Protein AF-A0A7X6IAQ0-F1 (afdb_monomer_lite)

Secondary structure (DSSP, 8-state):
--EEEEETTEEEEEEEGGG--TTS-EEP-SSHHHHHHHHHHGGG-HHHHHHHHHHHHHH---TTGGG--HHHHHHHHHHHHHTTSEEEEEE------------PPPP------------PPPPPP----PPPPP---S-TTS---HHHHHHHHHHHHHHT--SSHHHHHTT--

Structure (mmCIF, N/CA/C/O backbone):
data_AF-A0A7X6IAQ0-F1
#
_entry.id   AF-A0A7X6IAQ0-F1
#
loop_
_atom_site.group_PDB
_atom_site.id
_atom_site.type_symbol
_atom_site.label_atom_id
_atom_site.label_alt_id
_atom_site.label_comp_id
_atom_site.label_asym_id
_atom_site.label_entity_id
_atom_site.label_seq_id
_atom_site.pdbx_PDB_ins_code
_atom_site.Cartn_x
_atom_site.Cartn_y
_atom_site.Cartn_z
_atom_site.occupancy
_atom_site.B_iso_or_equiv
_atom_site.auth_seq_id
_atom_site.auth_comp_id
_atom_site.auth_asym_id
_atom_site.auth_atom_id
_atom_site.pdbx_PDB_model_num
ATOM 1 N N . MET A 1 1 ? -9.590 -0.823 -12.847 1.00 74.62 1 MET A N 1
ATOM 2 C CA . MET A 1 1 ? -8.266 -1.223 -13.383 1.00 74.62 1 MET A CA 1
ATOM 3 C C . MET A 1 1 ? -7.704 -2.301 -12.470 1.00 74.62 1 MET A C 1
ATOM 5 O O . MET A 1 1 ? -8.041 -2.294 -11.294 1.00 74.62 1 MET A O 1
ATOM 9 N N . LYS A 1 2 ? -6.915 -3.237 -13.002 1.00 81.75 2 LYS A N 1
ATOM 10 C CA . LYS A 1 2 ? -6.328 -4.354 -12.251 1.00 81.75 2 LYS A CA 1
ATOM 11 C C . LYS A 1 2 ? -4.810 -4.280 -12.363 1.00 81.75 2 LYS A C 1
ATOM 13 O O . LYS A 1 2 ? -4.313 -4.111 -13.476 1.00 81.75 2 LYS A O 1
ATOM 18 N N . THR A 1 3 ? -4.099 -4.405 -11.247 1.00 87.94 3 THR A N 1
ATOM 19 C CA . THR A 1 3 ? -2.629 -4.405 -11.232 1.00 87.94 3 THR A CA 1
ATOM 20 C C . THR A 1 3 ? -2.123 -5.680 -10.579 1.00 87.94 3 THR A C 1
ATOM 22 O O . THR A 1 3 ? -2.348 -5.891 -9.390 1.00 87.94 3 THR A O 1
ATOM 25 N N . LEU A 1 4 ? -1.446 -6.516 -11.367 1.00 89.44 4 LEU A N 1
ATOM 26 C CA . LEU A 1 4 ? -0.826 -7.761 -10.921 1.00 89.44 4 LEU A CA 1
ATOM 27 C C . LEU A 1 4 ? 0.627 -7.497 -10.514 1.00 89.44 4 LEU A C 1
ATOM 29 O O . LEU A 1 4 ? 1.367 -6.854 -11.252 1.00 89.44 4 LEU A O 1
ATOM 33 N N . LEU A 1 5 ? 1.016 -7.991 -9.345 1.00 88.31 5 LEU A N 1
ATOM 34 C CA . LEU A 1 5 ? 2.354 -7.910 -8.770 1.00 88.31 5 LEU A CA 1
ATOM 35 C C . LEU A 1 5 ? 2.856 -9.318 -8.450 1.00 88.31 5 LEU A C 1
ATOM 37 O O . LEU A 1 5 ? 2.065 -10.219 -8.152 1.00 88.31 5 LEU A O 1
ATOM 41 N N . HIS A 1 6 ? 4.175 -9.488 -8.452 1.00 83.69 6 HIS A N 1
ATOM 42 C CA . HIS A 1 6 ? 4.825 -10.743 -8.094 1.00 83.69 6 HIS A CA 1
ATOM 43 C C . HIS A 1 6 ? 5.613 -10.569 -6.794 1.00 83.69 6 HIS A C 1
ATOM 45 O O . HIS A 1 6 ? 6.620 -9.870 -6.761 1.00 83.69 6 HIS A O 1
ATOM 51 N N . ASP A 1 7 ? 5.183 -11.248 -5.730 1.00 80.31 7 ASP A N 1
ATOM 52 C CA . ASP A 1 7 ? 5.961 -11.387 -4.497 1.00 80.31 7 ASP A CA 1
ATOM 53 C C . ASP A 1 7 ? 6.644 -12.760 -4.472 1.00 80.31 7 ASP A C 1
ATOM 55 O O . ASP A 1 7 ? 6.178 -13.716 -3.841 1.00 80.31 7 ASP A O 1
ATOM 59 N N . GLY A 1 8 ? 7.723 -12.879 -5.250 1.00 79.19 8 GLY A N 1
ATOM 60 C CA . GLY A 1 8 ? 8.443 -14.134 -5.466 1.00 79.19 8 GLY A CA 1
ATOM 61 C C . GLY A 1 8 ? 7.546 -15.208 -6.087 1.00 79.19 8 GLY A C 1
ATOM 62 O O . GLY A 1 8 ? 7.312 -15.212 -7.291 1.00 79.19 8 GLY A O 1
ATOM 63 N N . GLN A 1 9 ? 7.037 -16.120 -5.257 1.00 75.31 9 GLN A N 1
ATOM 64 C CA . GLN A 1 9 ? 6.168 -17.230 -5.674 1.00 75.31 9 GLN A CA 1
ATOM 65 C C . GLN A 1 9 ? 4.665 -16.898 -5.663 1.00 75.31 9 GLN A C 1
ATOM 67 O O . GLN A 1 9 ? 3.857 -17.737 -6.059 1.00 75.31 9 GLN A O 1
ATOM 72 N N . ARG A 1 10 ? 4.256 -15.719 -5.178 1.00 83.25 10 ARG A N 1
ATOM 73 C CA . ARG A 1 10 ? 2.836 -15.352 -5.039 1.00 83.25 10 ARG A CA 1
ATOM 74 C C . ARG A 1 10 ? 2.452 -14.260 -6.028 1.00 83.25 10 ARG A C 1
ATOM 76 O O . ARG A 1 10 ? 3.087 -13.210 -6.068 1.00 83.25 10 ARG A O 1
ATOM 83 N N . MET A 1 11 ? 1.374 -14.494 -6.774 1.00 87.75 11 MET A N 1
ATOM 84 C CA . MET A 1 11 ? 0.735 -13.466 -7.588 1.00 87.75 11 MET A CA 1
ATOM 85 C C . MET A 1 11 ? -0.290 -12.714 -6.734 1.00 87.75 11 MET A C 1
ATOM 87 O O . MET A 1 11 ? -1.195 -13.304 -6.138 1.00 87.75 11 MET A O 1
ATOM 91 N N . ILE A 1 12 ? -0.120 -11.401 -6.662 1.00 90.94 12 ILE A N 1
ATOM 92 C CA . ILE A 1 12 ? -0.938 -10.483 -5.874 1.00 90.94 12 ILE A CA 1
ATOM 93 C C . ILE A 1 12 ? -1.639 -9.539 -6.839 1.00 90.94 12 ILE A C 1
ATOM 95 O O . ILE A 1 12 ? -1.024 -9.055 -7.782 1.00 90.94 12 ILE A O 1
ATOM 99 N N . GLU A 1 13 ? -2.908 -9.235 -6.600 1.00 92.81 13 GLU A N 1
ATOM 100 C CA . GLU A 1 13 ? -3.650 -8.266 -7.397 1.00 92.81 13 GLU A CA 1
ATOM 101 C C . GLU A 1 13 ? -4.163 -7.116 -6.533 1.00 92.81 13 GLU A C 1
ATOM 103 O O . GLU A 1 13 ? -4.841 -7.322 -5.525 1.00 92.81 13 GLU A O 1
ATOM 108 N N . LEU A 1 14 ? -3.869 -5.890 -6.954 1.00 92.19 14 LEU A N 1
ATOM 109 C CA . LEU A 1 14 ? -4.471 -4.681 -6.407 1.00 92.19 14 LEU A CA 1
ATOM 110 C C . LEU A 1 14 ? -5.742 -4.356 -7.190 1.00 92.19 14 LEU A C 1
ATOM 112 O O . LEU A 1 14 ? -5.708 -4.149 -8.409 1.00 92.19 14 LEU A O 1
ATOM 116 N N . ARG A 1 15 ? -6.861 -4.292 -6.467 1.00 92.25 15 ARG A N 1
ATOM 117 C CA . ARG A 1 15 ? -8.180 -3.882 -6.966 1.00 92.25 15 ARG A CA 1
ATOM 118 C C . ARG A 1 15 ? -8.749 -2.784 -6.072 1.00 92.25 15 ARG A C 1
ATOM 120 O O . ARG A 1 15 ? -8.445 -2.729 -4.880 1.00 92.25 15 ARG A O 1
ATOM 127 N N . ARG A 1 16 ? -9.633 -1.935 -6.602 1.00 91.50 16 ARG A N 1
ATOM 128 C CA . ARG A 1 16 ? -10.482 -1.099 -5.736 1.00 91.50 16 ARG A CA 1
ATOM 129 C C . ARG A 1 16 ? -11.508 -1.965 -5.014 1.00 91.50 16 ARG A C 1
ATOM 131 O O . ARG A 1 16 ? -11.919 -3.003 -5.530 1.00 91.50 16 ARG A O 1
ATOM 138 N N . ARG A 1 17 ? -12.000 -1.494 -3.867 1.00 90.19 17 ARG A N 1
ATOM 139 C CA . ARG A 1 17 ? -13.073 -2.143 -3.093 1.00 90.19 17 ARG A CA 1
ATOM 140 C C . ARG A 1 17 ? -14.301 -2.510 -3.932 1.00 90.19 17 ARG A C 1
ATOM 142 O O . ARG A 1 17 ? -14.833 -3.598 -3.749 1.00 90.19 17 ARG A O 1
ATOM 149 N N . GLN A 1 18 ? -14.710 -1.612 -4.829 1.00 89.44 18 GLN A N 1
ATOM 150 C CA . GLN A 1 18 ? -15.828 -1.783 -5.769 1.00 89.44 18 GLN A CA 1
ATOM 151 C C . GLN A 1 18 ? -15.581 -2.845 -6.856 1.00 89.44 18 GLN A C 1
ATOM 153 O O . GLN A 1 18 ? -16.532 -3.404 -7.384 1.00 89.44 18 GLN A O 1
ATOM 158 N N . ASP A 1 19 ? -14.317 -3.132 -7.180 1.00 88.44 19 ASP A N 1
ATOM 159 C CA . ASP A 1 19 ? -13.925 -4.034 -8.267 1.00 88.44 19 ASP A CA 1
ATOM 160 C C . ASP A 1 19 ? -13.672 -5.476 -7.737 1.00 88.44 19 ASP A C 1
ATOM 162 O O . ASP A 1 19 ? -13.127 -6.317 -8.454 1.00 88.44 19 ASP A O 1
ATOM 166 N N . CYS A 1 20 ? -14.014 -5.764 -6.470 1.00 85.81 20 CYS A N 1
ATOM 167 C CA . CYS A 1 20 ? -13.770 -7.046 -5.790 1.00 85.81 20 CYS A CA 1
ATOM 168 C C . CYS A 1 20 ? -15.037 -7.903 -5.665 1.00 85.81 20 CYS A C 1
ATOM 170 O O . CYS A 1 20 ? -16.082 -7.415 -5.236 1.00 85.81 20 CYS A O 1
ATOM 172 N N . SER A 1 21 ? -14.907 -9.200 -5.935 1.00 86.12 21 SER A N 1
ATOM 173 C CA . SER A 1 21 ? -15.944 -10.210 -5.711 1.00 86.12 21 SER A CA 1
ATOM 174 C C . SER A 1 21 ? -15.963 -10.687 -4.253 1.00 86.12 21 SER A C 1
ATOM 176 O O . SER A 1 21 ? -14.959 -10.611 -3.543 1.00 86.12 21 SER A O 1
ATOM 178 N N . ALA A 1 22 ? -17.093 -11.247 -3.814 1.00 84.12 22 ALA A N 1
ATOM 179 C CA . ALA A 1 22 ? -17.208 -11.935 -2.526 1.00 84.12 22 ALA A CA 1
ATOM 180 C C . ALA A 1 22 ? -16.320 -13.196 -2.436 1.00 84.12 22 ALA A C 1
ATOM 182 O O . ALA A 1 22 ? -15.961 -13.614 -1.339 1.00 84.12 22 ALA A O 1
ATOM 183 N N . SER A 1 23 ? -15.945 -13.783 -3.578 1.00 84.25 23 SER A N 1
ATOM 184 C CA . SER A 1 23 ? -15.099 -14.985 -3.662 1.00 84.25 23 SER A CA 1
ATOM 185 C C . SER A 1 23 ? -13.589 -14.696 -3.667 1.00 84.25 23 SER A C 1
ATOM 187 O O . SER A 1 23 ? -12.794 -15.635 -3.655 1.00 84.25 23 SER A O 1
ATOM 189 N N . ASP A 1 24 ? -13.168 -13.426 -3.724 1.00 87.69 24 ASP A N 1
ATOM 190 C CA . ASP A 1 24 ? -11.746 -13.062 -3.761 1.00 87.69 24 ASP A CA 1
ATOM 191 C C . ASP A 1 24 ? -11.074 -13.303 -2.393 1.00 87.69 24 ASP A C 1
ATOM 193 O O . ASP A 1 24 ? -11.561 -12.863 -1.350 1.00 87.69 24 ASP A O 1
ATOM 197 N N . SER A 1 25 ? -9.894 -13.933 -2.386 1.00 90.44 25 SER A N 1
ATOM 198 C CA . SER A 1 25 ? -9.085 -14.128 -1.172 1.00 90.44 25 SER A CA 1
ATOM 199 C C . SER A 1 25 ? -8.359 -12.830 -0.784 1.00 90.44 25 SER A C 1
ATOM 201 O O . SER A 1 25 ? -7.169 -12.660 -1.061 1.00 90.44 25 SER A O 1
ATOM 203 N N . VAL A 1 26 ? -9.085 -11.897 -0.163 1.00 91.44 26 VAL A N 1
ATOM 204 C CA . VAL A 1 26 ? -8.580 -10.572 0.236 1.00 91.44 26 VAL A CA 1
ATOM 205 C C . VAL A 1 26 ? -7.716 -10.648 1.500 1.00 91.44 26 VAL A C 1
ATOM 207 O O . VAL A 1 26 ? -8.150 -11.155 2.533 1.00 91.44 26 VAL A O 1
ATOM 210 N N . MET A 1 27 ? -6.517 -10.067 1.448 1.00 90.25 27 MET A N 1
ATOM 211 C CA . MET A 1 27 ? -5.683 -9.801 2.619 1.00 90.25 27 MET A CA 1
ATOM 212 C C . MET A 1 27 ? -6.069 -8.459 3.244 1.00 90.25 27 MET A C 1
ATOM 214 O O . MET A 1 27 ? -6.040 -7.419 2.584 1.00 90.25 27 MET A O 1
ATOM 218 N N . ASN A 1 28 ? -6.426 -8.492 4.528 1.00 90.06 28 ASN A N 1
ATOM 219 C CA . ASN A 1 28 ? -6.712 -7.303 5.323 1.00 90.06 28 ASN A CA 1
ATOM 220 C C . ASN A 1 28 ? -5.484 -6.951 6.167 1.00 90.06 28 ASN A C 1
ATOM 222 O O . ASN A 1 28 ? -4.917 -7.820 6.827 1.00 90.06 28 ASN A O 1
ATOM 226 N N . PHE A 1 29 ? -5.111 -5.674 6.181 1.00 90.88 29 PHE A N 1
ATOM 227 C CA . PHE A 1 29 ? -4.036 -5.151 7.019 1.00 90.88 29 PHE A CA 1
ATOM 228 C C . PHE A 1 29 ? -4.664 -4.334 8.148 1.00 90.88 29 PHE 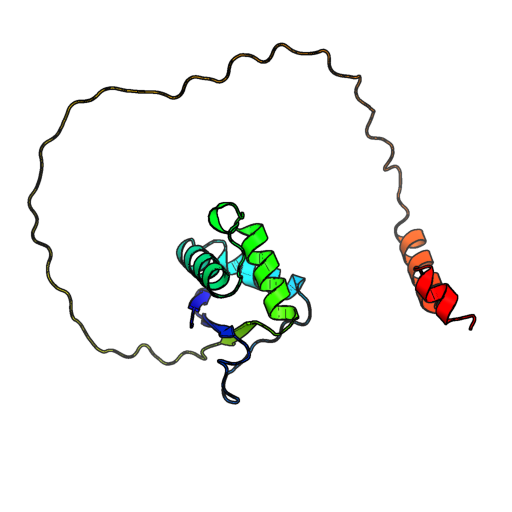A C 1
ATOM 230 O O . PHE A 1 29 ? -5.418 -3.401 7.884 1.00 90.88 29 PHE A O 1
ATOM 237 N N . GLY A 1 30 ? -4.378 -4.698 9.401 1.00 87.00 30 GLY A N 1
ATOM 238 C CA . GLY A 1 30 ? -4.937 -4.016 10.576 1.00 87.00 30 GLY A CA 1
ATOM 239 C C . GLY A 1 30 ? -4.372 -2.611 10.816 1.00 87.00 30 GLY A C 1
ATOM 240 O O . GLY A 1 30 ? -4.978 -1.834 11.543 1.00 87.00 30 GLY A O 1
ATOM 241 N N . SER A 1 31 ? -3.235 -2.279 10.199 1.00 93.94 31 SER A N 1
ATOM 242 C CA . SER A 1 31 ? -2.581 -0.971 10.292 1.00 93.94 31 SER A CA 1
ATOM 243 C C . SER A 1 31 ? -1.897 -0.592 8.969 1.00 93.94 31 SER A C 1
ATOM 245 O O . SER A 1 31 ? -1.537 -1.486 8.187 1.00 93.94 31 SER A O 1
ATOM 247 N N . PRO A 1 32 ? -1.678 0.712 8.709 1.00 94.44 32 PRO A N 1
ATOM 248 C CA . PRO A 1 32 ? -0.931 1.166 7.538 1.00 94.44 32 PRO A CA 1
ATOM 249 C C . PRO A 1 32 ? 0.527 0.705 7.578 1.00 94.44 32 PRO A C 1
ATOM 251 O O . PRO A 1 32 ? 1.101 0.432 6.529 1.00 94.44 32 PRO A O 1
ATOM 254 N N . ASP A 1 33 ? 1.123 0.529 8.756 1.00 95.88 33 ASP A N 1
ATOM 255 C CA . ASP A 1 33 ? 2.512 0.077 8.885 1.00 95.88 33 ASP A CA 1
ATOM 256 C C . ASP A 1 33 ? 2.701 -1.367 8.406 1.00 95.88 33 ASP A C 1
ATOM 258 O O . ASP A 1 33 ? 3.675 -1.665 7.715 1.00 95.88 33 ASP A O 1
ATOM 262 N N . LEU A 1 34 ? 1.737 -2.257 8.676 1.00 94.50 34 LEU A N 1
ATOM 263 C CA . LEU A 1 34 ? 1.754 -3.624 8.143 1.00 94.50 34 LEU A CA 1
ATOM 264 C C . LEU A 1 34 ? 1.592 -3.639 6.616 1.00 94.50 34 LEU A C 1
ATOM 266 O O . LEU A 1 34 ? 2.307 -4.374 5.930 1.00 94.50 34 LEU A O 1
ATOM 270 N N . ALA A 1 35 ? 0.707 -2.798 6.069 1.00 94.75 35 ALA A N 1
ATOM 271 C CA . ALA A 1 35 ? 0.564 -2.638 4.621 1.00 94.75 35 ALA A CA 1
ATOM 272 C C . ALA A 1 35 ? 1.845 -2.060 3.985 1.00 94.75 35 ALA A C 1
ATOM 274 O O . ALA A 1 35 ? 2.277 -2.518 2.927 1.00 94.75 35 ALA A O 1
ATOM 275 N N . LEU A 1 36 ? 2.503 -1.105 4.648 1.00 95.56 36 LEU A N 1
ATOM 276 C CA . LEU A 1 36 ? 3.760 -0.505 4.204 1.00 95.56 36 LEU A CA 1
ATOM 277 C C . LEU A 1 36 ? 4.925 -1.504 4.241 1.00 95.56 36 LEU A C 1
ATOM 279 O O . LEU A 1 36 ? 5.731 -1.522 3.312 1.00 95.56 36 LEU A O 1
ATOM 283 N N . LEU A 1 37 ? 5.025 -2.340 5.279 1.00 94.19 37 LEU A N 1
ATOM 284 C CA . LEU A 1 37 ? 6.030 -3.406 5.376 1.00 94.19 37 LEU A CA 1
ATOM 285 C C . LEU A 1 37 ? 5.856 -4.447 4.265 1.00 94.19 37 LEU A C 1
ATOM 287 O O . LEU A 1 37 ? 6.838 -4.831 3.630 1.00 94.19 37 LEU A O 1
ATOM 291 N N . PHE A 1 38 ? 4.615 -4.841 3.973 1.00 92.25 38 PHE A N 1
ATOM 292 C CA . PHE A 1 38 ? 4.295 -5.714 2.844 1.00 92.25 38 PHE A CA 1
ATOM 293 C C . PHE A 1 38 ? 4.687 -5.077 1.500 1.00 92.25 38 PHE A C 1
ATOM 295 O O . PHE A 1 38 ? 5.439 -5.665 0.723 1.00 92.25 38 PHE A O 1
ATOM 302 N N . LEU A 1 39 ? 4.264 -3.836 1.252 1.00 93.00 39 LEU A N 1
ATOM 303 C CA . LEU A 1 39 ? 4.583 -3.109 0.020 1.00 93.00 39 LEU A CA 1
ATOM 304 C C . LEU A 1 39 ? 6.083 -2.809 -0.141 1.00 93.00 39 LEU A C 1
ATOM 306 O O . LEU A 1 39 ? 6.585 -2.790 -1.264 1.00 93.00 39 LEU A O 1
ATOM 310 N N . ARG A 1 40 ? 6.834 -2.629 0.955 1.00 94.44 40 ARG A N 1
ATOM 311 C CA . ARG A 1 40 ? 8.302 -2.476 0.926 1.00 94.44 40 ARG A CA 1
ATOM 312 C C . ARG A 1 40 ? 9.001 -3.679 0.292 1.00 94.44 40 ARG A C 1
ATOM 314 O O . ARG A 1 40 ? 10.042 -3.483 -0.326 1.00 94.44 40 ARG A O 1
ATOM 321 N N . LYS A 1 41 ? 8.424 -4.882 0.372 1.00 90.44 41 LYS A N 1
ATOM 322 C CA . LYS A 1 41 ? 8.954 -6.078 -0.301 1.00 90.44 41 LYS A CA 1
ATOM 323 C C . LYS A 1 41 ? 8.854 -5.989 -1.830 1.00 90.44 41 LYS A C 1
ATOM 325 O O . LYS A 1 41 ? 9.718 -6.508 -2.519 1.00 90.44 41 LYS A O 1
ATOM 330 N N . CYS A 1 42 ? 7.874 -5.248 -2.353 1.00 87.31 42 CYS A N 1
ATOM 331 C CA . CYS A 1 42 ? 7.749 -4.950 -3.785 1.00 87.31 42 CYS A CA 1
ATOM 332 C C . CYS A 1 42 ? 8.708 -3.836 -4.257 1.00 87.31 42 CYS A C 1
ATOM 334 O O . CYS A 1 42 ? 8.855 -3.635 -5.458 1.00 87.31 42 CYS A O 1
ATOM 336 N N . LYS A 1 43 ? 9.371 -3.106 -3.341 1.00 90.94 43 LYS A N 1
ATOM 337 C CA . LYS A 1 43 ? 10.281 -1.992 -3.677 1.00 90.94 43 LYS A CA 1
ATOM 338 C C . LYS A 1 43 ? 11.556 -2.455 -4.395 1.00 90.94 43 LYS A C 1
ATOM 340 O O . LYS A 1 43 ? 12.153 -1.673 -5.128 1.00 90.94 43 LYS A O 1
ATOM 345 N N . SER A 1 44 ? 11.996 -3.690 -4.160 1.00 89.25 44 SER A N 1
ATOM 346 C CA . SER A 1 44 ? 13.188 -4.262 -4.798 1.00 89.25 44 SER A CA 1
ATOM 347 C C . SER A 1 44 ? 12.988 -4.591 -6.279 1.00 89.25 44 SER A C 1
ATOM 349 O O . SER A 1 44 ? 13.982 -4.708 -6.990 1.00 89.25 44 SER A O 1
ATOM 351 N N . ASP A 1 45 ? 11.743 -4.715 -6.749 1.00 91.06 45 ASP A N 1
ATOM 352 C CA . ASP A 1 45 ? 11.419 -4.952 -8.155 1.00 91.06 45 ASP A CA 1
ATOM 353 C C . ASP A 1 45 ? 10.975 -3.647 -8.857 1.00 91.06 45 ASP A C 1
ATOM 355 O O . ASP A 1 45 ? 9.892 -3.117 -8.568 1.00 91.06 45 ASP A O 1
ATOM 359 N N . PRO A 1 46 ? 11.762 -3.127 -9.822 1.00 90.19 46 PRO A N 1
ATOM 360 C CA . PRO A 1 46 ? 11.384 -1.955 -10.609 1.00 90.19 46 PRO A CA 1
ATOM 361 C C . PRO A 1 46 ? 10.077 -2.136 -11.393 1.00 90.19 46 PRO A C 1
ATOM 363 O O . PRO A 1 46 ? 9.353 -1.155 -11.589 1.00 90.19 46 PRO A O 1
ATOM 366 N N . GLY A 1 47 ? 9.751 -3.361 -11.825 1.00 91.06 47 GLY A N 1
ATOM 367 C CA . GLY A 1 47 ? 8.520 -3.664 -12.560 1.00 91.06 47 GLY A CA 1
ATOM 368 C C . GLY A 1 47 ? 7.284 -3.458 -11.689 1.00 91.06 47 GLY A C 1
ATOM 369 O O . GLY A 1 47 ? 6.400 -2.663 -12.024 1.00 91.06 47 GLY A O 1
ATOM 370 N N . SER A 1 48 ? 7.268 -4.094 -10.518 1.00 92.00 48 SER A N 1
ATOM 371 C CA . SER A 1 48 ? 6.249 -3.907 -9.484 1.00 92.00 48 SER A CA 1
ATOM 372 C C . SER A 1 48 ? 6.114 -2.440 -9.079 1.00 92.00 48 SER A C 1
ATOM 374 O O . SER A 1 48 ? 4.996 -1.926 -9.030 1.00 92.00 48 SER A O 1
ATOM 376 N N . MET A 1 49 ? 7.216 -1.710 -8.875 1.00 93.44 49 MET A N 1
ATOM 377 C CA . MET A 1 49 ? 7.143 -0.280 -8.547 1.00 93.44 49 MET A CA 1
ATOM 378 C C . MET A 1 49 ? 6.568 0.583 -9.681 1.00 93.44 49 MET A C 1
ATOM 380 O O . MET A 1 49 ? 5.775 1.488 -9.410 1.00 93.44 49 MET A O 1
ATOM 384 N N . ALA A 1 50 ? 6.890 0.304 -10.947 1.00 91.88 50 ALA A N 1
ATOM 385 C CA . ALA A 1 50 ? 6.286 1.000 -12.087 1.00 91.88 50 ALA A CA 1
ATOM 386 C C . ALA A 1 50 ? 4.770 0.743 -12.178 1.00 91.88 50 ALA A C 1
ATOM 388 O O . ALA A 1 50 ? 3.988 1.668 -12.421 1.00 91.88 50 ALA A O 1
ATOM 389 N N . LEU A 1 51 ? 4.344 -0.495 -11.917 1.00 92.75 51 LEU A N 1
ATOM 390 C CA . LEU A 1 51 ? 2.937 -0.889 -11.861 1.00 92.75 51 LEU A CA 1
ATOM 391 C C . LEU A 1 51 ? 2.187 -0.236 -10.690 1.00 92.75 51 LEU A C 1
ATOM 393 O O . LEU A 1 51 ? 1.069 0.249 -10.882 1.00 92.75 51 LEU A O 1
ATOM 397 N N . LEU A 1 52 ? 2.810 -0.142 -9.512 1.00 92.81 52 LEU A N 1
ATOM 398 C CA . LEU A 1 52 ? 2.277 0.587 -8.357 1.00 92.81 52 LEU A CA 1
ATOM 399 C C . LEU A 1 52 ? 2.111 2.081 -8.652 1.00 92.81 52 LEU A C 1
ATOM 401 O O . LEU A 1 52 ? 1.026 2.626 -8.446 1.00 92.81 52 LEU A O 1
ATOM 405 N N . ARG A 1 53 ? 3.139 2.738 -9.207 1.00 92.81 53 ARG A N 1
ATOM 406 C CA . ARG A 1 53 ? 3.066 4.149 -9.632 1.00 92.81 53 ARG A CA 1
ATOM 407 C C . ARG A 1 53 ? 1.923 4.377 -10.628 1.00 92.81 53 ARG A C 1
ATOM 409 O O . ARG A 1 53 ? 1.165 5.331 -10.474 1.00 92.81 53 ARG A O 1
ATOM 416 N N . ARG A 1 54 ? 1.753 3.485 -11.615 1.00 91.25 54 ARG A N 1
ATOM 417 C CA . ARG A 1 54 ? 0.661 3.561 -12.605 1.00 91.25 54 ARG A CA 1
ATOM 418 C C . ARG A 1 54 ? -0.720 3.341 -11.979 1.00 91.25 54 ARG A C 1
ATOM 420 O O . ARG A 1 54 ? -1.665 4.017 -12.370 1.00 91.25 54 ARG A O 1
ATOM 427 N N . PHE A 1 55 ? -0.844 2.428 -11.015 1.00 92.25 55 PHE A N 1
ATOM 428 C CA . PHE A 1 55 ? -2.094 2.198 -10.283 1.00 92.25 55 PHE A CA 1
ATOM 429 C C . PHE A 1 55 ? -2.509 3.442 -9.489 1.00 92.25 55 PHE A C 1
ATOM 431 O O . PHE A 1 55 ? -3.652 3.880 -9.595 1.00 92.25 55 PHE A O 1
ATOM 438 N N . VAL A 1 56 ? -1.572 4.062 -8.763 1.00 91.94 56 VAL A N 1
ATOM 439 C CA . VAL A 1 56 ? -1.835 5.323 -8.053 1.00 91.94 56 VAL A CA 1
ATOM 440 C C . VAL A 1 56 ? -2.178 6.444 -9.042 1.00 91.94 56 VAL A C 1
ATOM 442 O O . VAL A 1 56 ? -3.144 7.159 -8.811 1.00 91.94 56 VAL A O 1
ATOM 445 N N . ALA A 1 57 ? -1.505 6.535 -10.195 1.00 89.94 57 ALA A N 1
ATOM 446 C CA . ALA A 1 57 ? -1.830 7.511 -11.248 1.00 89.94 57 ALA A CA 1
ATOM 447 C C . ALA A 1 57 ? -3.203 7.356 -11.902 1.00 89.94 57 ALA A C 1
ATOM 449 O O . ALA A 1 57 ? -3.692 8.302 -12.510 1.00 89.94 57 ALA A O 1
ATOM 450 N N . TYR A 1 58 ? -3.831 6.191 -11.779 1.00 88.81 58 TYR A N 1
ATOM 451 C CA . TYR A 1 58 ? -5.183 5.961 -12.274 1.00 88.81 58 TYR A CA 1
ATOM 452 C C . TYR A 1 58 ? -6.262 6.129 -11.184 1.00 88.81 58 TYR A C 1
ATOM 454 O O . TYR A 1 58 ? -7.451 6.216 -11.491 1.00 88.81 58 TYR A O 1
ATOM 462 N N . HIS A 1 59 ? -5.876 6.153 -9.904 1.00 84.31 59 HIS A N 1
ATOM 463 C CA . HIS A 1 59 ? -6.812 6.152 -8.771 1.00 84.31 59 HIS A CA 1
ATOM 464 C C . HIS A 1 59 ? -6.730 7.377 -7.863 1.00 84.31 59 HIS A C 1
ATOM 466 O O . HIS A 1 59 ? -7.700 7.678 -7.172 1.00 84.31 59 HIS A O 1
ATOM 472 N N . SER A 1 60 ? -5.608 8.086 -7.865 1.00 81.38 60 SER A N 1
ATOM 473 C CA . SER A 1 60 ? -5.442 9.367 -7.197 1.00 81.38 60 SER A CA 1
ATOM 474 C C . SER A 1 60 ? -5.425 10.464 -8.252 1.00 81.38 60 SER A C 1
ATOM 476 O O . SER A 1 60 ? -4.551 10.460 -9.115 1.00 81.38 60 SER A O 1
ATOM 478 N N . ASP A 1 61 ? -6.315 11.449 -8.123 1.00 75.19 61 ASP A N 1
ATOM 479 C CA . ASP A 1 61 ? -6.354 12.679 -8.940 1.00 75.19 61 ASP A CA 1
ATOM 480 C C . ASP A 1 61 ? -5.191 13.649 -8.599 1.00 75.19 61 ASP A C 1
ATOM 482 O O . ASP A 1 61 ? -5.290 14.871 -8.584 1.00 75.19 61 ASP A O 1
ATOM 486 N N . GLN A 1 62 ? -4.050 13.073 -8.219 1.00 73.25 62 GLN A N 1
ATOM 487 C CA . GLN A 1 62 ? -2.860 13.740 -7.720 1.00 73.25 62 GLN A CA 1
ATOM 488 C C . GLN A 1 62 ? -1.913 13.988 -8.897 1.00 73.25 62 GLN A C 1
ATOM 490 O O . GLN A 1 62 ? -1.032 13.177 -9.193 1.00 73.25 62 GLN A O 1
ATOM 495 N N . ALA A 1 63 ? -2.037 15.150 -9.541 1.00 61.94 63 ALA A N 1
ATOM 496 C CA . ALA A 1 63 ? -1.171 15.562 -10.654 1.00 61.94 63 ALA A CA 1
ATOM 497 C C . ALA A 1 63 ? 0.349 15.560 -10.322 1.00 61.94 63 ALA A C 1
ATOM 499 O O . ALA A 1 63 ? 1.191 15.605 -11.220 1.00 61.94 63 ALA A O 1
ATOM 500 N N . GLY A 1 64 ? 0.726 15.475 -9.039 1.00 75.25 64 GLY A N 1
ATOM 501 C CA . GLY A 1 64 ? 2.111 15.467 -8.555 1.00 75.25 64 GLY A CA 1
ATOM 502 C C . GLY A 1 64 ? 2.884 14.146 -8.692 1.00 75.25 64 GLY A C 1
ATOM 503 O O . GLY A 1 64 ? 4.080 14.123 -8.401 1.00 75.25 64 GLY A O 1
ATOM 504 N N . LEU A 1 65 ? 2.266 13.049 -9.141 1.00 76.12 65 LEU A N 1
ATOM 505 C CA . LEU A 1 65 ? 2.850 11.696 -9.065 1.00 76.12 65 LEU A CA 1
ATOM 506 C C . LEU A 1 65 ? 4.210 11.511 -9.746 1.00 76.12 65 LEU A C 1
ATOM 508 O O . LEU A 1 65 ? 5.025 10.720 -9.280 1.00 76.12 65 LEU A O 1
ATOM 512 N N . LYS A 1 66 ? 4.500 12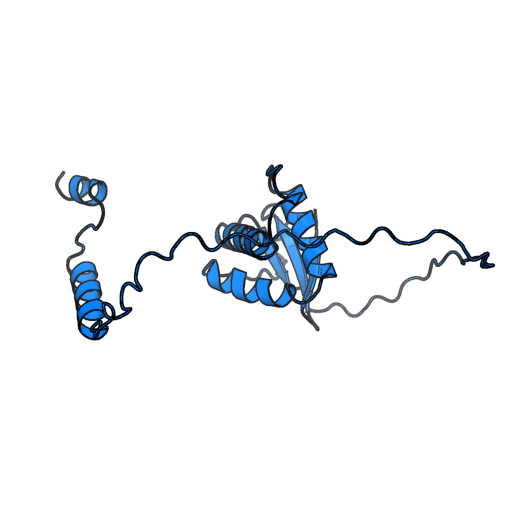.274 -10.805 1.00 79.06 66 LYS A N 1
ATOM 513 C CA . LYS A 1 66 ? 5.801 12.231 -11.496 1.00 79.06 66 LYS A CA 1
ATOM 514 C C . LYS A 1 66 ? 6.959 12.790 -10.647 1.00 79.06 66 LYS A C 1
ATOM 516 O O . LYS A 1 66 ? 8.115 12.574 -10.994 1.00 79.06 66 LYS A O 1
ATOM 521 N N . ARG A 1 67 ? 6.652 13.504 -9.554 1.00 87.75 67 ARG A N 1
ATOM 522 C CA . ARG A 1 67 ? 7.604 14.046 -8.566 1.00 87.75 67 ARG A CA 1
ATOM 523 C C . ARG A 1 67 ? 7.617 13.265 -7.245 1.00 87.75 67 ARG A C 1
ATOM 525 O O . ARG A 1 67 ? 8.440 13.568 -6.387 1.00 87.75 67 ARG A O 1
ATOM 532 N N . MET A 1 68 ? 6.723 12.291 -7.056 1.00 90.12 68 MET A N 1
ATOM 533 C CA . MET A 1 68 ? 6.677 11.499 -5.825 1.00 90.12 68 MET A CA 1
ATOM 534 C C . MET A 1 68 ? 7.794 10.454 -5.805 1.00 90.12 68 MET A C 1
ATOM 536 O O . MET A 1 68 ? 8.018 9.735 -6.779 1.00 90.12 68 MET A O 1
ATOM 540 N N . SER A 1 69 ? 8.467 10.335 -4.664 1.00 93.88 69 SER A N 1
ATOM 541 C CA . SER A 1 69 ? 9.403 9.239 -4.409 1.00 93.88 69 SER A CA 1
ATOM 542 C C . SER A 1 69 ? 8.659 7.916 -4.214 1.00 93.88 69 SER A C 1
ATOM 544 O O . SER A 1 69 ? 7.511 7.889 -3.761 1.00 93.88 69 SER A O 1
ATOM 546 N N . ASP A 1 70 ? 9.340 6.794 -4.456 1.00 94.50 70 ASP A N 1
ATOM 547 C CA . ASP A 1 70 ? 8.764 5.464 -4.220 1.00 94.50 70 ASP A CA 1
ATOM 548 C C . ASP A 1 70 ? 8.257 5.290 -2.793 1.00 94.50 70 ASP A C 1
ATOM 550 O O . ASP A 1 70 ? 7.209 4.688 -2.580 1.00 94.50 70 ASP A O 1
ATOM 554 N N . HIS A 1 71 ? 8.945 5.867 -1.804 1.00 95.38 71 HIS A N 1
ATOM 555 C CA . HIS A 1 71 ? 8.496 5.763 -0.423 1.00 95.38 71 HIS A CA 1
ATOM 556 C C . HIS A 1 71 ? 7.139 6.447 -0.196 1.00 95.38 71 HIS A C 1
ATOM 558 O O . HIS A 1 71 ? 6.288 5.875 0.484 1.00 95.38 71 HIS A O 1
ATOM 564 N N . GLN A 1 72 ? 6.907 7.610 -0.811 1.00 94.31 72 GLN A N 1
ATOM 565 C CA . GLN A 1 72 ? 5.627 8.322 -0.742 1.00 94.31 72 GLN A CA 1
ATOM 566 C C . GLN A 1 72 ? 4.516 7.567 -1.485 1.00 94.31 72 GLN A C 1
ATOM 568 O O . GLN A 1 72 ? 3.399 7.478 -0.980 1.00 94.31 72 GLN A O 1
ATOM 573 N N . VAL A 1 73 ? 4.821 6.969 -2.644 1.00 94.31 73 VAL A N 1
ATOM 574 C CA . VAL A 1 73 ? 3.879 6.108 -3.386 1.00 94.31 73 VAL A CA 1
ATOM 575 C C . VAL A 1 73 ? 3.449 4.914 -2.526 1.00 94.31 73 VAL A C 1
ATOM 577 O O . VAL A 1 73 ? 2.255 4.632 -2.420 1.00 94.31 73 VAL A O 1
ATOM 580 N N . LEU A 1 74 ? 4.395 4.256 -1.845 1.00 95.25 74 LEU A N 1
ATOM 581 C CA . LEU A 1 74 ? 4.089 3.145 -0.939 1.00 95.25 74 LEU A CA 1
ATOM 582 C C . LEU A 1 74 ? 3.305 3.584 0.310 1.00 95.25 74 LEU A C 1
ATOM 584 O O . LEU A 1 74 ? 2.392 2.871 0.715 1.00 95.25 74 LEU A O 1
ATOM 588 N N . GLN A 1 75 ? 3.609 4.744 0.905 1.00 95.19 75 GLN A N 1
ATOM 589 C CA . GLN A 1 75 ? 2.834 5.287 2.033 1.00 95.19 75 GLN A CA 1
ATOM 590 C C . GLN A 1 75 ? 1.385 5.615 1.640 1.00 95.19 75 GLN A C 1
ATOM 592 O O . GLN A 1 75 ? 0.459 5.295 2.387 1.00 95.19 75 GLN A O 1
ATOM 597 N N . LEU A 1 76 ? 1.174 6.218 0.466 1.00 94.31 76 LEU A N 1
ATOM 598 C CA . LEU A 1 76 ? -0.160 6.559 -0.035 1.00 94.31 76 LEU A C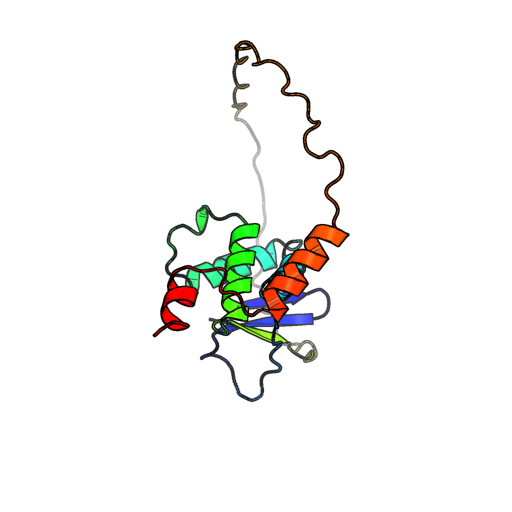A 1
ATOM 599 C C . LEU A 1 76 ? -1.003 5.300 -0.302 1.00 94.31 76 LEU A C 1
ATOM 601 O O . LEU A 1 76 ? -2.174 5.243 0.077 1.00 94.31 76 LEU A O 1
ATOM 605 N N . LEU A 1 77 ? -0.391 4.263 -0.883 1.00 94.06 77 LEU A N 1
ATOM 606 C CA . LEU A 1 77 ? -1.008 2.943 -1.043 1.00 94.06 77 LEU A CA 1
ATOM 607 C C . LEU A 1 77 ? -1.317 2.271 0.296 1.00 94.06 77 LEU A C 1
ATOM 609 O O . LEU A 1 77 ? -2.414 1.748 0.463 1.00 94.06 77 LEU A O 1
ATOM 613 N N . ALA A 1 78 ? -0.387 2.303 1.252 1.00 95.94 78 ALA A N 1
ATOM 614 C CA . ALA A 1 78 ? -0.574 1.704 2.569 1.00 95.94 78 ALA A CA 1
ATOM 615 C C . ALA A 1 78 ? -1.783 2.306 3.306 1.00 95.94 78 ALA A C 1
ATOM 617 O O . ALA A 1 78 ? -2.627 1.555 3.792 1.00 95.94 78 ALA A O 1
ATOM 618 N N . ARG A 1 79 ? -1.928 3.642 3.292 1.00 94.50 79 ARG A N 1
ATOM 619 C CA . ARG A 1 79 ? -3.134 4.329 3.791 1.00 94.50 79 ARG A CA 1
ATOM 620 C C . ARG A 1 79 ? -4.386 3.897 3.026 1.00 94.50 79 ARG A C 1
ATOM 622 O O . ARG A 1 79 ? -5.317 3.393 3.637 1.00 94.50 79 ARG A O 1
ATOM 629 N N . SER A 1 80 ? -4.356 3.943 1.691 1.00 93.50 80 SER A N 1
ATOM 630 C CA . SER A 1 80 ? -5.492 3.538 0.838 1.00 93.50 80 SER A CA 1
ATOM 631 C C . SER A 1 80 ? -5.968 2.093 1.075 1.00 93.50 80 SER A C 1
ATOM 633 O O . SER A 1 80 ? -7.147 1.784 0.880 1.00 93.50 80 SER A O 1
ATOM 635 N N . ILE A 1 81 ? -5.064 1.194 1.478 1.00 93.88 81 ILE A N 1
ATOM 636 C CA . ILE A 1 81 ? -5.379 -0.189 1.858 1.00 93.88 81 ILE A CA 1
ATOM 637 C C . ILE A 1 81 ? -6.020 -0.239 3.255 1.00 93.88 81 ILE A C 1
ATOM 639 O O . ILE A 1 81 ? -7.036 -0.913 3.433 1.00 93.88 81 ILE A O 1
ATOM 643 N N . SER A 1 82 ? -5.482 0.495 4.235 1.00 93.50 82 SER A N 1
ATOM 644 C CA . SER A 1 82 ? -6.051 0.599 5.591 1.00 93.50 82 SER A CA 1
ATOM 645 C C . SER A 1 82 ? -7.438 1.246 5.610 1.00 93.50 82 SER A C 1
ATOM 647 O O . SER A 1 82 ? -8.348 0.723 6.253 1.00 93.50 82 SER A O 1
ATOM 649 N N . ASP A 1 83 ? -7.635 2.292 4.808 1.00 92.94 83 ASP A N 1
ATOM 650 C CA . ASP A 1 83 ? -8.914 2.983 4.584 1.00 92.94 83 ASP A CA 1
ATOM 651 C C . ASP A 1 83 ? -9.922 2.120 3.792 1.00 92.94 83 ASP A C 1
ATOM 653 O O . ASP A 1 83 ? -11.036 2.547 3.480 1.00 92.94 83 ASP A O 1
ATOM 657 N N . ARG A 1 84 ? -9.535 0.884 3.441 1.00 91.44 84 ARG A N 1
ATOM 658 C CA . ARG A 1 84 ? -10.314 -0.107 2.685 1.00 91.44 84 ARG A CA 1
ATOM 659 C C . ARG A 1 84 ? -10.756 0.374 1.298 1.00 91.44 84 ARG A C 1
ATOM 661 O O . ARG A 1 84 ? -11.691 -0.198 0.739 1.00 91.44 84 ARG A O 1
ATOM 668 N N . GLN A 1 85 ? -10.098 1.385 0.729 1.00 91.75 85 GLN A N 1
ATOM 669 C CA . GLN A 1 85 ? -10.337 1.863 -0.641 1.00 91.75 85 GLN A CA 1
ATOM 670 C C . GLN A 1 85 ? -9.744 0.893 -1.668 1.00 91.75 85 GLN A C 1
ATOM 672 O O . GLN A 1 85 ? -10.366 0.569 -2.686 1.00 91.75 85 GLN A O 1
ATOM 677 N N . VAL A 1 86 ? -8.553 0.378 -1.361 1.00 92.56 86 VAL A N 1
ATOM 678 C CA . VAL A 1 86 ? -7.820 -0.612 -2.152 1.00 92.56 86 VAL A CA 1
ATOM 679 C C . VAL A 1 86 ? -7.793 -1.935 -1.392 1.00 92.56 86 VAL A C 1
ATOM 681 O O . VAL A 1 86 ? -7.570 -1.971 -0.185 1.00 92.56 86 VAL A O 1
ATOM 684 N N . LYS A 1 87 ? -8.022 -3.037 -2.101 1.00 93.31 87 LYS A N 1
ATOM 685 C CA . LYS A 1 87 ? -7.932 -4.401 -1.579 1.00 93.31 87 LYS A CA 1
ATOM 686 C C . LYS A 1 87 ? -6.792 -5.141 -2.267 1.00 93.31 87 LYS A C 1
ATOM 688 O O . LYS A 1 87 ? -6.590 -5.010 -3.475 1.00 93.31 87 LYS A O 1
ATOM 693 N N . VAL A 1 88 ? -6.081 -5.940 -1.479 1.00 93.38 88 VAL A N 1
ATOM 694 C CA . VAL A 1 88 ? -5.008 -6.826 -1.935 1.00 93.38 88 VAL A CA 1
ATOM 695 C C . VAL A 1 88 ? -5.588 -8.233 -2.043 1.00 93.38 88 VAL A C 1
ATOM 697 O O . VAL A 1 88 ? -5.904 -8.849 -1.027 1.00 93.38 88 VAL A O 1
ATOM 700 N N . VAL A 1 89 ? -5.773 -8.735 -3.260 1.00 93.00 89 VAL A N 1
ATOM 701 C CA . VAL A 1 89 ? -6.271 -10.091 -3.527 1.00 93.00 89 VAL A CA 1
ATOM 702 C C . VAL A 1 89 ? -5.078 -11.015 -3.746 1.00 93.00 89 VAL A C 1
ATOM 704 O O . VAL A 1 89 ? -4.208 -10.715 -4.562 1.00 93.00 89 VAL A O 1
ATOM 707 N N . LEU A 1 90 ? -5.022 -12.141 -3.034 1.00 90.25 90 LEU A N 1
ATOM 708 C CA . LEU A 1 90 ? -4.020 -13.175 -3.295 1.00 90.25 90 LEU A CA 1
ATOM 709 C C . LEU A 1 90 ? -4.607 -14.226 -4.227 1.00 90.25 90 LEU A C 1
ATOM 711 O O . LEU A 1 90 ? -5.584 -14.897 -3.889 1.00 90.25 90 LEU A O 1
ATOM 715 N N . HIS A 1 91 ? -3.949 -14.431 -5.363 1.00 85.88 91 HIS A N 1
ATOM 716 C CA . HIS A 1 91 ? -4.228 -15.577 -6.214 1.00 85.88 91 HIS A CA 1
ATOM 717 C C . HIS A 1 91 ? -3.561 -16.806 -5.602 1.00 85.88 91 HIS A C 1
ATOM 719 O O . HIS A 1 91 ? -2.337 -16.949 -5.626 1.00 85.88 91 HIS A O 1
ATOM 725 N N . LYS A 1 92 ? -4.369 -17.704 -5.025 1.00 75.06 92 LYS A N 1
ATOM 726 C CA . LYS A 1 92 ? -3.927 -19.070 -4.716 1.00 75.06 92 LYS A CA 1
ATOM 727 C C . LYS A 1 92 ? -3.618 -19.725 -6.057 1.00 75.06 92 LYS A C 1
ATOM 729 O O . LYS A 1 92 ? -4.537 -19.906 -6.847 1.00 75.06 92 LYS A O 1
ATOM 734 N N . GLY A 1 93 ? -2.333 -19.967 -6.321 1.00 60.41 93 GLY A N 1
ATOM 735 C CA . GLY A 1 93 ? -1.808 -20.163 -7.671 1.00 60.41 93 GLY A CA 1
ATOM 736 C C . GLY A 1 93 ? -2.627 -21.132 -8.518 1.00 60.41 93 GLY A C 1
ATOM 737 O O . GLY A 1 93 ? -2.551 -22.344 -8.327 1.00 60.41 93 GLY A O 1
ATOM 738 N N . SER A 1 94 ? -3.357 -20.593 -9.495 1.00 43.50 94 SER A N 1
ATOM 739 C CA . SER A 1 94 ? -3.708 -21.365 -10.676 1.00 43.50 94 SER A CA 1
ATOM 740 C C . SER A 1 94 ? -2.406 -21.722 -11.391 1.00 43.50 94 SER A C 1
ATOM 742 O O . SER A 1 94 ? -1.518 -20.882 -11.557 1.00 43.50 94 SER A O 1
ATOM 744 N N . ALA A 1 95 ? -2.272 -22.991 -11.774 1.00 44.91 95 ALA A N 1
ATOM 745 C CA . ALA A 1 95 ? -1.143 -23.450 -12.572 1.00 44.91 95 ALA A CA 1
ATOM 746 C C . ALA A 1 95 ? -1.013 -22.590 -13.847 1.00 44.91 95 ALA A C 1
ATOM 748 O O . ALA A 1 95 ? -2.034 -22.122 -14.362 1.00 44.91 95 ALA A O 1
ATOM 749 N N . PRO A 1 96 ? 0.208 -22.376 -14.375 1.00 46.03 96 PRO A N 1
ATOM 750 C CA . PRO A 1 96 ? 0.393 -21.578 -15.578 1.00 46.03 96 PRO A CA 1
ATOM 751 C C . PRO A 1 96 ? -0.375 -22.217 -16.737 1.00 46.03 96 PRO A C 1
ATOM 753 O O . PRO A 1 96 ? -0.006 -23.284 -17.233 1.00 46.03 96 PRO A O 1
ATOM 756 N N . LEU A 1 97 ? -1.448 -21.556 -17.172 1.00 47.78 97 LEU A N 1
ATOM 757 C CA . LEU A 1 97 ? -2.174 -21.944 -18.371 1.00 47.78 97 LEU A CA 1
ATOM 758 C C . LEU A 1 97 ? -1.240 -21.763 -19.572 1.00 47.78 97 LEU A C 1
ATOM 760 O O . LEU A 1 97 ? -0.974 -20.648 -20.016 1.00 47.78 97 LEU A O 1
ATOM 764 N N . LYS A 1 98 ? -0.742 -22.887 -20.097 1.00 49.34 98 LYS A N 1
ATOM 765 C CA . LYS A 1 98 ? -0.198 -22.963 -21.456 1.00 49.34 98 LYS A CA 1
ATOM 766 C C . LYS A 1 98 ? -1.261 -22.451 -22.433 1.00 49.34 98 LYS A C 1
ATOM 768 O O . LYS A 1 98 ? -2.356 -23.002 -22.473 1.00 49.34 98 LYS A O 1
ATOM 773 N N . GLY A 1 99 ? -0.904 -21.471 -23.259 1.00 39.84 99 GLY A N 1
ATOM 774 C CA . GLY A 1 99 ? -1.754 -20.962 -24.339 1.00 39.84 99 GLY A CA 1
ATOM 775 C C . GLY A 1 99 ? -1.655 -19.439 -24.464 1.00 39.84 99 GLY A C 1
ATOM 776 O O . GLY A 1 99 ? -2.078 -18.728 -23.565 1.00 39.84 99 GLY A O 1
ATOM 777 N N . GLY A 1 100 ? -1.096 -18.876 -25.532 1.00 38.25 100 GLY A N 1
ATOM 778 C CA . GLY A 1 100 ? -0.428 -19.511 -26.669 1.00 38.25 100 GLY A CA 1
ATOM 779 C C . GLY A 1 100 ? 0.557 -18.538 -27.320 1.00 38.25 100 GLY A C 1
ATOM 780 O O . GLY A 1 100 ? 0.499 -17.333 -27.079 1.00 38.25 100 GLY A O 1
ATOM 781 N N . ALA A 1 101 ? 1.493 -19.060 -28.109 1.00 43.47 101 ALA A N 1
ATOM 782 C CA . ALA A 1 101 ? 2.497 -18.237 -28.769 1.00 43.47 101 ALA A CA 1
ATOM 783 C C . ALA A 1 101 ? 1.877 -17.383 -29.888 1.00 43.47 101 ALA A C 1
ATOM 785 O O . ALA A 1 101 ? 1.239 -17.909 -30.795 1.00 43.47 101 ALA A O 1
ATOM 786 N N . ALA A 1 102 ? 2.148 -16.080 -29.853 1.00 37.88 102 ALA A N 1
ATOM 787 C CA . ALA A 1 102 ? 2.025 -15.181 -30.995 1.00 37.88 102 ALA A CA 1
ATOM 788 C C . ALA A 1 102 ? 3.198 -14.192 -30.939 1.00 37.88 102 ALA A C 1
ATOM 790 O O . ALA A 1 102 ? 3.076 -13.072 -30.450 1.00 37.88 102 ALA A O 1
ATOM 791 N N . GLN A 1 103 ? 4.365 -14.662 -31.379 1.00 49.66 103 GLN A N 1
ATOM 792 C CA . GLN A 1 103 ? 5.587 -13.876 -31.526 1.00 49.66 103 GLN A CA 1
ATOM 793 C C . GLN A 1 103 ? 5.729 -13.470 -33.001 1.00 49.66 103 GLN A C 1
ATOM 795 O O . GLN A 1 103 ? 5.986 -14.344 -33.828 1.00 49.66 103 GLN A O 1
ATOM 800 N N . PRO A 1 104 ? 5.604 -12.181 -33.360 1.00 43.66 104 PRO A N 1
ATOM 801 C CA . PRO A 1 104 ? 6.082 -11.681 -34.643 1.00 43.66 104 PRO A CA 1
ATOM 802 C C . PRO A 1 104 ? 7.601 -11.480 -34.581 1.00 43.66 104 PRO A C 1
ATOM 804 O O . PRO A 1 104 ? 8.126 -10.861 -33.653 1.00 43.66 104 PRO A O 1
ATOM 807 N N . SER A 1 105 ? 8.306 -12.039 -35.559 1.00 40.06 105 SER A N 1
ATOM 808 C CA . SER A 1 105 ? 9.768 -12.082 -35.616 1.00 40.06 105 SER A CA 1
ATOM 809 C C . SER A 1 105 ? 10.425 -10.715 -35.836 1.00 40.06 105 SER A C 1
ATOM 811 O O . SER A 1 105 ? 9.927 -9.877 -36.584 1.00 40.06 105 SER A O 1
ATOM 813 N N . ILE A 1 106 ? 11.609 -10.539 -35.246 1.00 52.00 106 ILE A N 1
ATOM 814 C CA . ILE A 1 106 ? 12.540 -9.436 -35.524 1.00 52.00 106 ILE A CA 1
ATOM 815 C C . ILE A 1 106 ? 13.256 -9.689 -36.863 1.00 52.00 106 ILE A C 1
ATOM 817 O O . ILE A 1 106 ? 13.766 -10.795 -37.057 1.00 52.00 106 ILE A O 1
ATOM 821 N N . PRO A 1 107 ? 13.429 -8.666 -37.719 1.00 45.31 107 PRO A N 1
ATOM 822 C CA . PRO A 1 107 ? 14.531 -8.604 -38.679 1.00 45.31 107 PRO A CA 1
ATOM 823 C C . PRO A 1 107 ? 15.648 -7.664 -38.185 1.00 45.31 107 PRO A C 1
ATOM 825 O O . PRO A 1 107 ? 15.435 -6.476 -37.956 1.00 45.31 107 PRO A O 1
ATOM 828 N N . LYS A 1 108 ? 16.857 -8.214 -38.053 1.00 45.84 108 LYS A N 1
ATOM 829 C CA . LYS A 1 108 ? 18.157 -7.535 -37.868 1.00 45.84 108 LYS A CA 1
ATOM 830 C C . LYS A 1 108 ? 18.929 -7.748 -39.189 1.00 45.84 108 LYS A C 1
ATOM 832 O O . LYS A 1 108 ? 18.932 -8.909 -39.607 1.00 45.84 108 LYS A O 1
ATOM 837 N N . PRO A 1 109 ? 19.504 -6.726 -39.883 1.00 47.31 109 PRO A N 1
ATOM 838 C CA . PRO A 1 109 ? 20.774 -6.074 -39.465 1.00 47.31 109 PRO A CA 1
ATOM 839 C C . PRO A 1 109 ? 20.998 -4.593 -39.923 1.00 47.31 109 PRO A C 1
ATOM 841 O O . PRO A 1 109 ? 20.206 -4.060 -40.688 1.00 47.31 109 PRO A O 1
ATOM 844 N N . GLU A 1 110 ? 22.101 -3.884 -39.611 1.00 43.09 110 GLU A N 1
ATOM 845 C CA . GLU A 1 110 ? 22.804 -3.746 -38.311 1.00 43.09 110 GLU A CA 1
ATOM 846 C C . GLU A 1 110 ? 23.428 -2.321 -38.093 1.00 43.09 110 GLU A C 1
ATOM 848 O O . GLU A 1 110 ? 22.656 -1.518 -37.568 1.00 43.09 110 GLU A O 1
ATOM 853 N N . PRO A 1 111 ? 24.695 -1.908 -38.414 1.00 59.50 111 PRO A N 1
ATOM 854 C CA . PRO A 1 111 ? 25.234 -0.638 -37.879 1.00 59.50 111 PRO A CA 1
ATOM 855 C C . PRO A 1 111 ? 25.646 0.420 -38.933 1.00 59.50 111 PRO A C 1
ATOM 857 O O . PRO A 1 111 ? 25.900 0.106 -40.097 1.00 59.50 111 PRO A O 1
ATOM 860 N N . PRO A 1 112 ? 25.810 1.687 -38.504 1.00 50.72 112 PRO A N 1
ATOM 861 C CA . PRO A 1 112 ? 27.185 2.180 -38.361 1.00 50.72 112 PRO A CA 1
ATOM 862 C C . PRO A 1 112 ? 27.459 2.993 -37.076 1.00 50.72 112 PRO A C 1
ATOM 864 O O . PRO A 1 112 ? 26.650 3.791 -36.610 1.00 50.72 112 PRO A O 1
ATOM 867 N N . GLN A 1 113 ? 28.669 2.814 -36.541 1.00 54.28 113 GLN A N 1
ATOM 868 C CA . GLN A 1 113 ? 29.357 3.736 -35.621 1.00 54.28 113 GLN A CA 1
ATOM 869 C C . GLN A 1 113 ? 30.139 4.807 -36.434 1.00 54.28 113 GLN A C 1
ATOM 871 O O . GLN A 1 113 ? 30.203 4.701 -37.658 1.00 54.28 113 GLN A O 1
ATOM 876 N N . PRO A 1 114 ? 30.929 5.709 -35.814 1.00 55.53 114 PRO A N 1
ATOM 877 C CA . PRO A 1 114 ? 30.614 6.648 -34.730 1.00 55.53 114 PRO A CA 1
ATOM 878 C C . PRO A 1 114 ? 31.035 8.097 -35.096 1.00 55.53 114 PRO A C 1
ATOM 880 O O . PRO A 1 114 ? 31.767 8.301 -36.063 1.00 55.53 114 PRO A O 1
ATOM 883 N N . LYS A 1 115 ? 30.669 9.091 -34.265 1.00 39.88 115 LYS A N 1
ATOM 884 C CA . LYS A 1 115 ? 31.454 10.305 -33.886 1.00 39.88 115 LYS A CA 1
ATOM 885 C C . LYS A 1 115 ? 30.552 11.285 -33.123 1.00 39.88 115 LYS A C 1
ATOM 887 O O . LYS A 1 115 ? 29.385 11.417 -33.467 1.00 39.88 115 LYS A O 1
ATOM 892 N N . GLY A 1 116 ? 31.081 11.985 -32.116 1.00 41.88 116 GLY A N 1
ATOM 893 C CA . GLY A 1 116 ? 30.295 12.972 -31.357 1.00 41.88 116 GLY A CA 1
ATOM 894 C C . GLY A 1 116 ? 30.691 13.081 -29.890 1.00 41.88 116 GLY A C 1
ATOM 895 O O . GLY A 1 116 ? 29.963 12.657 -29.002 1.00 41.88 116 GLY A O 1
ATOM 896 N N . SER A 1 117 ? 31.881 13.630 -29.675 1.00 45.84 117 SER A N 1
ATOM 897 C CA . SER A 1 117 ? 32.515 13.985 -28.409 1.00 45.84 117 SER A CA 1
ATOM 898 C C . SER A 1 117 ? 31.622 14.628 -27.336 1.00 45.84 117 SER A C 1
ATOM 900 O O . SER A 1 117 ? 30.947 15.621 -27.575 1.00 45.84 117 SER A O 1
ATOM 902 N N . ALA A 1 118 ? 31.769 14.095 -26.121 1.00 44.03 118 ALA A N 1
ATOM 903 C CA . ALA A 1 118 ? 31.802 14.771 -24.820 1.00 44.03 118 ALA A CA 1
ATOM 904 C C . ALA A 1 118 ? 31.061 16.116 -24.622 1.00 44.03 118 ALA A C 1
ATOM 906 O O . ALA A 1 118 ? 31.559 17.179 -24.983 1.00 44.03 118 ALA A O 1
ATOM 907 N N . ALA A 1 119 ? 30.018 16.075 -23.786 1.00 44.91 119 ALA A N 1
ATOM 908 C CA . ALA A 1 119 ? 29.653 17.175 -22.892 1.00 44.91 119 ALA A CA 1
ATOM 909 C C . ALA A 1 119 ? 29.502 16.628 -21.459 1.00 44.91 119 ALA A C 1
ATOM 911 O O . ALA A 1 119 ? 28.469 16.084 -21.072 1.00 44.91 119 ALA A O 1
ATOM 912 N N . ARG A 1 120 ? 30.585 16.716 -20.682 1.00 48.22 120 ARG A N 1
ATOM 913 C CA . ARG A 1 120 ? 30.630 16.355 -19.256 1.00 48.22 120 ARG A CA 1
ATOM 914 C C . ARG A 1 120 ? 29.893 17.439 -18.450 1.00 48.22 120 ARG A C 1
ATOM 916 O O . ARG A 1 120 ? 30.213 18.609 -18.653 1.00 48.22 120 ARG A O 1
ATOM 923 N N . PRO A 1 121 ? 28.973 17.105 -17.523 1.00 49.84 121 PRO A N 1
ATOM 924 C CA . PRO A 1 121 ? 28.414 18.094 -16.604 1.00 49.84 121 PRO A CA 1
ATOM 925 C C . PRO A 1 121 ? 29.536 18.760 -15.800 1.00 49.84 121 PRO A C 1
ATOM 927 O O . PRO A 1 121 ? 30.437 18.073 -15.309 1.00 49.84 121 PRO A O 1
ATOM 930 N N . ALA A 1 122 ? 29.497 20.088 -15.688 1.00 52.09 122 ALA A N 1
ATOM 931 C CA . ALA A 1 122 ? 30.491 20.835 -14.927 1.00 52.09 122 ALA A CA 1
ATOM 932 C C . ALA A 1 122 ? 30.490 20.403 -13.444 1.00 52.09 122 ALA A C 1
ATOM 934 O O . ALA A 1 122 ? 29.425 20.085 -12.905 1.00 52.09 122 ALA A O 1
ATOM 935 N N . PRO A 1 123 ? 31.652 20.394 -12.762 1.00 67.38 123 PRO A N 1
ATOM 936 C CA . PRO A 1 123 ? 31.679 20.293 -11.308 1.00 67.38 123 PRO A CA 1
ATOM 937 C C . PRO A 1 123 ? 30.911 21.475 -10.691 1.00 67.38 123 PRO A C 1
ATOM 939 O O . PRO A 1 123 ? 31.040 22.588 -11.205 1.00 67.38 123 PRO A O 1
ATOM 942 N N . PRO A 1 124 ? 30.155 21.284 -9.595 1.00 62.12 124 PRO A N 1
ATOM 943 C CA . PRO A 1 124 ? 29.691 22.416 -8.802 1.00 62.12 124 PRO A CA 1
ATOM 944 C C . PRO A 1 124 ? 30.901 23.188 -8.257 1.00 62.12 124 PRO A C 1
ATOM 946 O O . PRO A 1 124 ? 31.904 22.589 -7.861 1.00 62.12 124 PRO A O 1
ATOM 949 N N . GLU A 1 125 ? 30.812 24.516 -8.263 1.00 62.28 125 GLU A N 1
ATOM 950 C CA . GLU A 1 125 ? 31.888 25.389 -7.790 1.00 62.28 125 GLU A CA 1
ATOM 951 C C . GLU A 1 125 ? 32.170 25.196 -6.287 1.00 62.28 125 GLU A C 1
ATOM 953 O O . GLU A 1 125 ? 31.270 24.809 -5.532 1.00 62.28 125 GLU A O 1
ATOM 958 N N . PRO A 1 126 ? 33.397 25.492 -5.810 1.00 59.62 126 PRO A N 1
ATOM 959 C CA . PRO A 1 126 ? 33.712 25.434 -4.390 1.00 59.62 126 PRO A CA 1
ATOM 960 C C . PRO A 1 126 ? 32.876 26.455 -3.613 1.00 59.62 126 PRO A C 1
ATOM 962 O O . PRO A 1 126 ? 33.125 27.663 -3.667 1.00 59.62 126 PRO A O 1
ATOM 965 N N . ILE A 1 127 ? 31.901 25.966 -2.846 1.00 56.56 127 ILE A N 1
ATOM 966 C CA . ILE A 1 127 ? 31.185 26.786 -1.872 1.00 56.56 127 ILE A CA 1
ATOM 967 C C . ILE A 1 127 ? 32.221 27.250 -0.844 1.00 56.56 127 ILE A C 1
ATOM 969 O O . ILE A 1 127 ? 32.783 26.440 -0.106 1.00 56.56 127 ILE A O 1
ATOM 973 N N . LYS A 1 128 ? 32.503 28.558 -0.820 1.00 54.94 128 LYS A N 1
ATOM 974 C CA . LYS A 1 128 ? 33.384 29.165 0.185 1.00 54.94 128 LYS A CA 1
ATOM 975 C C . LYS A 1 128 ? 32.853 28.803 1.579 1.00 54.94 128 LYS A C 1
ATOM 977 O O . LYS A 1 128 ? 31.653 28.987 1.793 1.00 54.94 128 LYS A O 1
ATOM 982 N N . PRO A 1 129 ? 33.692 28.340 2.525 1.00 48.06 129 PRO A N 1
ATOM 983 C CA . PRO A 1 129 ? 33.246 28.086 3.888 1.00 48.06 129 PRO A CA 1
ATOM 984 C C . PRO A 1 129 ? 32.752 29.384 4.535 1.00 48.06 129 PRO A C 1
ATOM 986 O O . PRO A 1 129 ? 33.539 30.203 5.008 1.00 48.06 129 PRO A O 1
ATOM 989 N N . VAL A 1 130 ? 31.434 29.581 4.550 1.00 55.06 130 VAL A N 1
ATOM 990 C CA . VAL A 1 130 ? 30.801 30.487 5.507 1.00 55.06 130 VAL A CA 1
ATOM 991 C C . VAL A 1 130 ? 31.046 29.868 6.876 1.00 55.06 130 VAL A C 1
ATOM 993 O O . VAL A 1 130 ? 30.808 28.673 7.054 1.00 55.06 130 VAL A O 1
ATOM 996 N N . ALA A 1 131 ? 31.593 30.661 7.798 1.00 53.66 131 ALA A N 1
ATOM 997 C CA . ALA A 1 131 ? 32.014 30.188 9.110 1.00 53.66 131 ALA A CA 1
ATOM 998 C C . ALA A 1 131 ? 30.897 29.375 9.776 1.00 53.66 131 ALA A C 1
ATOM 1000 O O . ALA A 1 131 ? 29.766 29.849 9.903 1.00 53.66 131 ALA A O 1
ATOM 1001 N N . ALA A 1 132 ? 31.222 28.145 10.176 1.00 54.81 132 ALA A N 1
ATOM 1002 C CA . ALA A 1 132 ? 30.280 27.309 10.895 1.00 54.81 132 ALA A CA 1
ATOM 1003 C C . ALA A 1 132 ? 29.883 28.015 12.205 1.00 54.81 132 ALA A C 1
ATOM 1005 O O . ALA A 1 132 ? 30.776 28.491 12.917 1.00 54.81 132 ALA A O 1
ATOM 1006 N N . PRO A 1 133 ? 28.586 28.072 12.565 1.00 63.41 133 PRO A N 1
ATOM 1007 C CA . PRO A 1 133 ? 28.231 28.299 13.959 1.00 63.41 133 PRO A CA 1
ATOM 1008 C C . PRO A 1 133 ? 28.900 27.203 14.812 1.00 63.41 133 PRO A C 1
ATOM 1010 O O . PRO A 1 133 ? 29.107 26.091 14.312 1.00 63.41 133 PRO A O 1
ATOM 1013 N N . PRO A 1 134 ? 29.283 27.501 16.067 1.00 65.81 134 PRO A N 1
ATOM 1014 C CA . PRO A 1 134 ? 29.999 26.544 16.902 1.00 65.81 134 PRO A CA 1
ATOM 1015 C C . PRO A 1 134 ? 29.197 25.241 17.054 1.00 65.81 134 PRO A C 1
ATOM 1017 O O . PRO A 1 134 ? 27.962 25.292 17.034 1.00 65.81 134 PRO A O 1
ATOM 1020 N N . PRO A 1 135 ? 29.866 24.084 17.228 1.00 58.03 135 PRO A N 1
ATOM 1021 C CA . PRO A 1 135 ? 29.177 22.837 17.522 1.00 58.03 135 PRO A CA 1
ATOM 1022 C C . PRO A 1 135 ? 28.322 23.024 18.776 1.00 58.03 135 PRO A C 1
ATOM 1024 O O . PRO A 1 135 ? 28.847 23.253 19.863 1.00 58.03 135 PRO A O 1
ATOM 1027 N N . ILE A 1 136 ? 27.000 22.947 18.623 1.00 62.75 136 ILE A N 1
ATOM 1028 C CA . ILE A 1 136 ? 26.111 22.780 19.768 1.00 62.75 136 ILE A CA 1
ATOM 1029 C C . ILE A 1 136 ? 26.316 21.334 20.203 1.00 62.75 136 ILE A C 1
ATOM 1031 O O . ILE A 1 136 ? 25.892 20.418 19.502 1.00 62.75 136 ILE A O 1
ATOM 1035 N N . GLU A 1 137 ? 27.042 21.144 21.302 1.00 61.56 137 GLU A N 1
ATOM 1036 C CA . GLU A 1 137 ? 27.429 19.820 21.782 1.00 61.56 137 GLU A CA 1
ATOM 1037 C C . GLU A 1 137 ? 26.189 18.939 21.999 1.00 61.56 137 GLU A C 1
ATOM 1039 O O . GLU A 1 137 ? 25.257 19.289 22.730 1.00 61.56 137 GLU A O 1
ATOM 1044 N N . GLU A 1 138 ? 26.172 17.782 21.335 1.00 58.19 138 GLU A N 1
ATOM 1045 C CA . GLU A 1 138 ? 25.066 16.825 21.348 1.00 58.19 138 GLU A CA 1
ATOM 1046 C C . GLU A 1 138 ? 25.003 16.075 22.692 1.00 58.19 138 GLU A C 1
ATOM 1048 O O . GLU A 1 138 ? 25.345 14.898 22.788 1.00 58.19 138 GLU A O 1
ATOM 1053 N N . ALA A 1 139 ? 24.563 16.760 23.752 1.00 57.75 139 ALA A N 1
ATOM 1054 C CA . ALA A 1 139 ? 24.522 16.226 25.120 1.00 57.75 139 ALA A CA 1
ATOM 1055 C C . ALA A 1 139 ? 23.150 16.353 25.822 1.00 57.75 139 ALA A C 1
ATOM 1057 O O . ALA A 1 139 ? 23.034 16.074 27.013 1.00 57.75 139 ALA A O 1
ATOM 1058 N N . VAL A 1 140 ? 22.081 16.724 25.103 1.00 55.19 140 VAL A N 1
ATOM 1059 C CA . VAL A 1 140 ? 20.728 16.915 25.687 1.00 55.19 140 VAL A CA 1
ATOM 1060 C C . VAL A 1 140 ? 19.877 15.626 25.690 1.00 55.19 140 VAL A C 1
ATOM 1062 O O . VAL A 1 140 ? 18.765 15.609 26.206 1.00 55.19 140 VAL A O 1
ATOM 1065 N N . PHE A 1 141 ? 20.411 14.503 25.195 1.00 56.25 141 PHE A N 1
ATOM 1066 C CA . PHE A 1 141 ? 19.799 1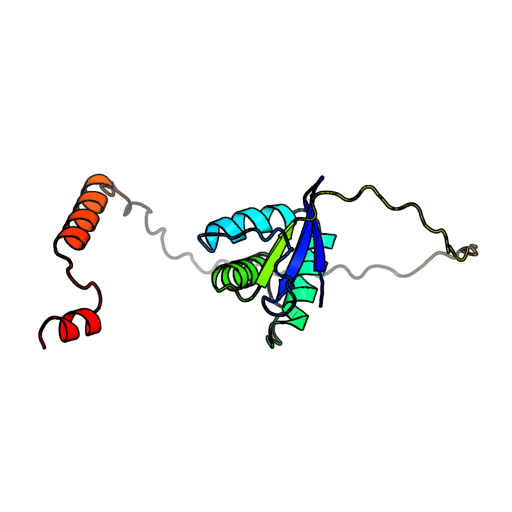3.167 25.331 1.00 56.25 141 PHE A CA 1
ATOM 1067 C C . PHE A 1 141 ? 20.351 12.367 26.525 1.00 56.25 141 PHE A C 1
ATOM 1069 O O . PHE A 1 141 ? 20.338 11.134 26.525 1.00 56.25 141 PHE A O 1
ATOM 1076 N N . ALA A 1 142 ? 20.827 13.060 27.562 1.00 60.34 142 ALA A N 1
ATOM 1077 C CA . ALA A 1 142 ? 21.235 12.445 28.817 1.00 60.34 142 ALA A CA 1
ATOM 1078 C C . ALA A 1 142 ? 20.031 11.784 29.524 1.00 60.34 142 ALA A C 1
ATOM 1080 O O . ALA A 1 142 ? 19.247 12.441 30.201 1.00 60.34 142 ALA A O 1
ATOM 1081 N N . SER A 1 143 ? 19.916 10.461 29.373 1.00 64.06 143 SER A N 1
ATOM 1082 C CA . SER A 1 143 ? 19.005 9.580 30.117 1.00 64.06 143 SER A CA 1
ATOM 1083 C C . SER A 1 143 ? 17.512 9.948 30.063 1.00 64.06 143 SER A C 1
ATOM 1085 O O . SER A 1 143 ? 16.897 10.299 31.071 1.00 64.06 143 SER A O 1
ATOM 1087 N N . VAL A 1 144 ? 16.881 9.743 28.902 1.00 66.44 144 VAL A N 1
ATOM 1088 C CA . VAL A 1 144 ? 15.415 9.626 28.837 1.00 66.44 144 VAL A CA 1
ATOM 1089 C C . VAL A 1 144 ? 14.983 8.342 29.556 1.00 66.44 144 VAL A C 1
ATOM 1091 O O . VAL A 1 144 ? 15.174 7.243 29.036 1.00 66.44 144 VAL A O 1
ATOM 1094 N N . ASP A 1 145 ? 14.379 8.470 30.740 1.00 79.19 145 ASP A N 1
ATOM 1095 C CA . ASP A 1 145 ? 13.797 7.332 31.458 1.00 79.19 145 ASP A CA 1
ATOM 1096 C C . ASP A 1 145 ? 12.525 6.836 30.743 1.00 79.19 145 ASP A C 1
ATOM 1098 O O . ASP A 1 145 ? 11.410 7.339 30.928 1.00 79.19 145 ASP A O 1
ATOM 1102 N N . ALA A 1 146 ? 12.706 5.810 29.912 1.00 82.81 146 ALA A N 1
ATOM 1103 C CA . ALA A 1 146 ? 11.629 5.147 29.188 1.00 82.81 146 ALA A CA 1
ATOM 1104 C C . ALA A 1 146 ? 10.580 4.502 30.119 1.00 82.81 146 ALA A C 1
ATOM 1106 O O . ALA A 1 146 ? 9.420 4.365 29.720 1.00 82.81 146 ALA A O 1
ATOM 1107 N N . ALA A 1 147 ? 10.940 4.129 31.354 1.00 83.25 147 ALA A N 1
ATOM 1108 C CA . ALA A 1 147 ? 9.993 3.592 32.327 1.00 83.25 147 ALA A CA 1
ATOM 1109 C C . ALA A 1 147 ? 9.095 4.704 32.892 1.00 83.25 147 ALA A C 1
ATOM 1111 O O . ALA A 1 147 ? 7.874 4.526 32.929 1.00 83.25 147 ALA A O 1
ATOM 1112 N N . ALA A 1 148 ? 9.655 5.870 33.231 1.00 84.12 148 ALA A N 1
ATOM 1113 C CA . ALA A 1 148 ? 8.877 7.049 33.628 1.00 84.12 148 ALA A CA 1
ATOM 1114 C C . ALA A 1 148 ? 7.934 7.528 32.506 1.00 84.12 148 ALA A C 1
ATOM 1116 O O . ALA A 1 148 ? 6.760 7.824 32.759 1.00 84.12 148 ALA A O 1
ATOM 1117 N N . GLN A 1 149 ? 8.396 7.530 31.250 1.00 85.94 149 GLN A N 1
ATOM 1118 C CA . GLN A 1 149 ? 7.539 7.829 30.094 1.00 85.94 149 GLN A CA 1
ATOM 1119 C C . GLN A 1 149 ? 6.397 6.811 29.947 1.00 85.94 149 GLN A C 1
ATOM 1121 O O . GLN A 1 149 ? 5.230 7.199 29.842 1.00 85.94 149 GLN A O 1
ATOM 1126 N N . ALA A 1 150 ? 6.694 5.509 30.001 1.00 86.56 150 ALA A N 1
ATOM 1127 C CA . ALA A 1 150 ? 5.678 4.461 29.905 1.00 86.56 150 ALA A CA 1
ATOM 1128 C C . ALA A 1 150 ? 4.667 4.497 31.068 1.00 86.56 150 ALA A C 1
ATOM 1130 O O . ALA A 1 150 ? 3.478 4.246 30.856 1.00 86.56 150 ALA A O 1
ATOM 1131 N N . ALA A 1 151 ? 5.107 4.828 32.286 1.00 87.12 151 ALA A N 1
ATOM 1132 C CA . ALA A 1 151 ? 4.233 5.012 33.444 1.00 87.12 151 ALA A CA 1
ATOM 1133 C C . ALA A 1 151 ? 3.294 6.217 33.263 1.00 87.12 151 ALA A C 1
ATOM 1135 O O . ALA A 1 151 ? 2.091 6.102 33.505 1.00 87.12 151 ALA A O 1
ATOM 1136 N N . THR A 1 152 ? 3.818 7.335 32.753 1.00 85.31 152 THR A N 1
ATOM 1137 C CA . THR A 1 152 ? 3.036 8.547 32.458 1.00 85.31 152 THR A CA 1
ATOM 1138 C C . THR A 1 152 ? 1.939 8.264 31.429 1.00 85.31 152 THR A C 1
ATOM 1140 O O . THR A 1 152 ? 0.774 8.591 31.660 1.00 85.31 152 THR A O 1
ATOM 1143 N N . LEU A 1 153 ? 2.273 7.574 30.332 1.00 83.25 153 LEU A N 1
ATOM 1144 C CA . LEU A 1 153 ? 1.304 7.192 29.297 1.00 83.25 153 LEU A CA 1
ATOM 1145 C C . LEU A 1 153 ? 0.218 6.239 29.828 1.00 83.25 153 LEU A C 1
ATOM 1147 O O . LEU A 1 153 ? -0.956 6.404 29.495 1.00 83.25 153 LEU A O 1
ATOM 1151 N N . LYS A 1 154 ? 0.576 5.280 30.695 1.00 87.06 154 LYS A N 1
ATOM 1152 C CA . LYS A 1 154 ? -0.399 4.394 31.360 1.00 87.06 154 LYS A CA 1
ATOM 1153 C C . LYS A 1 154 ? -1.346 5.166 32.284 1.00 87.06 154 LYS A C 1
ATOM 1155 O O . LYS A 1 154 ? -2.549 4.930 32.231 1.00 87.06 154 LYS A O 1
ATOM 1160 N N . SER A 1 155 ? -0.828 6.098 33.084 1.00 83.00 155 SER A N 1
ATOM 1161 C CA . SER A 1 155 ? -1.632 6.927 33.996 1.00 83.00 155 SER A CA 1
ATOM 1162 C C . SER A 1 155 ? -2.616 7.835 33.241 1.00 83.00 155 SER A C 1
ATOM 1164 O O . SER A 1 155 ? -3.800 7.922 33.585 1.00 83.00 155 SER A O 1
ATOM 1166 N N . ALA A 1 156 ? -2.174 8.441 32.136 1.00 76.75 156 ALA A N 1
ATOM 1167 C CA . ALA A 1 156 ? -3.042 9.242 31.274 1.00 76.75 156 ALA A CA 1
ATOM 1168 C C . ALA A 1 156 ? -4.150 8.400 30.608 1.00 76.75 156 ALA A C 1
ATOM 1170 O O . ALA A 1 156 ? -5.307 8.818 30.562 1.00 76.75 156 ALA A O 1
ATOM 1171 N N . ALA A 1 157 ? -3.828 7.179 30.163 1.00 82.31 157 ALA A N 1
ATOM 1172 C CA . ALA A 1 157 ? -4.818 6.246 29.625 1.00 82.31 157 ALA A CA 1
ATOM 1173 C C . ALA A 1 157 ? -5.838 5.785 30.689 1.00 82.31 157 ALA A C 1
ATOM 1175 O O . ALA A 1 157 ? -7.025 5.688 30.391 1.00 82.31 157 ALA A O 1
ATOM 1176 N N . GLN A 1 158 ? -5.401 5.542 31.930 1.00 82.25 158 GLN A N 1
ATOM 1177 C CA . GLN A 1 158 ? -6.270 5.133 33.045 1.00 82.25 158 GLN A CA 1
ATOM 1178 C C . GLN A 1 158 ? -7.205 6.249 33.532 1.00 82.25 158 GLN A C 1
ATOM 1180 O O . GLN A 1 158 ? -8.366 5.988 33.831 1.00 82.25 158 GLN A O 1
ATOM 1185 N N . SER A 1 159 ? -6.724 7.491 33.598 1.00 80.06 159 SER A N 1
ATOM 1186 C CA . SER A 1 159 ? -7.535 8.656 34.000 1.00 80.06 159 SER A CA 1
ATOM 1187 C C . SER A 1 159 ? -8.538 9.105 32.925 1.00 80.06 159 SER A C 1
ATOM 1189 O O . SER A 1 159 ? -9.422 9.932 33.194 1.00 80.06 159 SER A O 1
ATOM 1191 N N . GLY A 1 160 ? -8.401 8.584 31.698 1.00 73.12 160 GLY A N 1
ATOM 1192 C CA . GLY A 1 160 ? -9.174 9.022 30.538 1.00 73.12 160 GLY A CA 1
ATOM 1193 C C . GLY A 1 160 ? -9.035 10.526 30.303 1.00 73.12 160 GLY A C 1
ATOM 1194 O O . GLY A 1 160 ? -10.000 11.172 29.891 1.00 73.12 160 GLY A O 1
ATOM 1195 N N . ALA A 1 161 ? -7.884 11.101 30.670 1.00 68.06 161 ALA A N 1
ATOM 1196 C CA . ALA A 1 161 ? -7.628 12.525 30.548 1.00 68.06 161 ALA A CA 1
ATOM 1197 C C . ALA A 1 161 ? -7.510 12.875 29.054 1.00 68.06 161 ALA A C 1
ATOM 1199 O O . ALA A 1 161 ? -6.616 12.363 28.374 1.00 68.06 161 ALA A O 1
ATOM 1200 N N . PRO A 1 162 ? -8.412 13.706 28.505 1.00 65.88 162 PRO A N 1
ATOM 1201 C CA . PRO A 1 162 ? -8.343 14.080 27.105 1.00 65.88 162 PRO A CA 1
ATOM 1202 C C . PRO A 1 162 ? -7.077 14.899 26.828 1.00 65.88 162 PRO A C 1
ATOM 1204 O O . PRO A 1 162 ? -6.937 16.020 27.300 1.00 65.88 162 PRO A O 1
ATOM 1207 N N . PHE A 1 163 ? -6.187 14.365 25.989 1.00 67.88 163 PHE A N 1
ATOM 1208 C CA . PHE A 1 163 ? -5.009 15.083 25.479 1.00 67.88 163 PHE A CA 1
ATOM 1209 C C . PHE A 1 163 ? -5.357 16.237 24.515 1.00 67.88 163 PHE A C 1
ATOM 1211 O O . PHE A 1 163 ? -4.464 16.948 24.063 1.00 67.88 163 PHE A O 1
ATOM 1218 N N . CYS A 1 164 ? -6.635 16.400 24.157 1.00 79.75 164 CYS A N 1
ATOM 1219 C CA . CYS A 1 164 ? -7.125 17.393 23.205 1.00 79.75 164 CYS A CA 1
ATOM 1220 C C . CYS A 1 164 ? -8.123 18.341 23.890 1.00 79.75 164 CYS A C 1
ATOM 1222 O O . CYS A 1 164 ? -9.002 17.891 24.623 1.00 79.75 164 CYS A O 1
ATOM 1224 N N . GLU A 1 165 ? -8.000 19.649 23.647 1.00 77.50 165 GLU A N 1
ATOM 1225 C CA . GLU A 1 165 ? -8.814 20.682 24.309 1.00 77.50 165 GLU A CA 1
ATOM 1226 C C . GLU A 1 165 ? -10.320 20.506 24.032 1.00 77.50 165 GLU A C 1
ATOM 1228 O O . GLU A 1 165 ? -11.139 20.542 24.949 1.00 77.50 165 GLU A O 1
ATOM 1233 N N . GLU A 1 166 ? -10.683 20.202 22.783 1.00 78.75 166 GLU A N 1
ATOM 1234 C CA . GLU A 1 166 ? -12.065 19.908 22.376 1.00 78.75 166 GLU A CA 1
ATOM 1235 C C . GLU A 1 166 ? -12.636 18.686 23.110 1.00 78.75 166 GLU A C 1
ATOM 1237 O O . GLU A 1 166 ? -13.783 18.682 23.551 1.00 78.75 166 GLU A O 1
ATOM 1242 N N . CYS A 1 167 ? -11.791 17.678 23.323 1.00 78.50 167 CYS A N 1
ATOM 1243 C CA . CYS A 1 167 ? -12.116 16.449 24.029 1.00 78.50 167 CYS A CA 1
ATOM 1244 C C . CYS A 1 167 ? -12.327 16.703 25.542 1.00 78.50 167 CYS A C 1
ATOM 1246 O O . CYS A 1 167 ? -13.062 15.962 26.199 1.00 78.50 167 CYS A O 1
ATOM 1248 N N . ALA A 1 168 ? -11.702 17.749 26.102 1.00 80.44 168 ALA A N 1
ATOM 1249 C CA . ALA A 1 168 ? -11.924 18.209 27.476 1.00 80.44 168 ALA A CA 1
ATOM 1250 C C . ALA A 1 168 ? -13.244 18.982 27.621 1.00 80.44 168 ALA A C 1
ATOM 1252 O O . ALA A 1 168 ? -13.996 18.739 28.572 1.00 80.44 168 ALA A O 1
ATOM 1253 N N . LYS A 1 169 ? -13.567 19.847 26.649 1.00 78.00 169 LYS A N 1
ATOM 1254 C CA . LYS A 1 169 ? -14.846 20.576 26.588 1.00 78.00 169 LYS A CA 1
ATOM 1255 C C . LYS A 1 169 ? -16.033 19.608 26.559 1.00 78.00 169 LYS A C 1
ATOM 1257 O O . LYS A 1 169 ? -16.941 19.745 27.370 1.00 78.00 169 LYS A O 1
ATOM 1262 N N . THR A 1 170 ? -15.980 18.563 25.728 1.00 78.75 170 THR A N 1
AT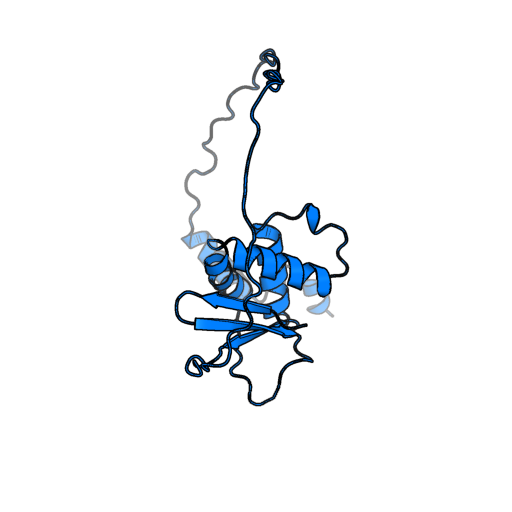OM 1263 C CA . THR A 1 170 ? -17.053 17.550 25.620 1.00 78.75 170 THR A CA 1
ATOM 1264 C C . THR A 1 170 ? -17.232 16.647 26.844 1.00 78.75 170 THR A C 1
ATOM 1266 O O . THR A 1 170 ? -18.230 15.942 26.919 1.00 78.75 170 THR A O 1
ATOM 1269 N N . ARG A 1 171 ? -16.281 16.618 27.790 1.00 73.25 171 ARG A N 1
ATOM 1270 C CA . ARG A 1 171 ? -16.402 15.856 29.052 1.00 73.25 171 ARG A CA 1
ATOM 1271 C C . ARG A 1 171 ? -17.035 16.681 30.185 1.00 73.25 171 ARG A C 1
ATOM 1273 O O . ARG A 1 171 ? -17.395 16.112 31.212 1.00 73.25 171 ARG A O 1
ATOM 1280 N N . SER A 1 172 ? -17.135 18.000 30.011 1.00 66.50 172 SER A N 1
ATOM 1281 C CA . SER A 1 172 ? -17.557 18.956 31.049 1.00 66.50 172 SER A CA 1
ATOM 1282 C C . SER A 1 172 ? -18.909 19.622 30.747 1.00 66.50 172 SER A C 1
ATOM 1284 O O . SER A 1 172 ? -19.276 20.576 31.430 1.00 66.50 172 SER A O 1
ATOM 1286 N N . ALA A 1 173 ? -19.605 19.139 29.713 1.00 54.12 173 ALA A N 1
ATOM 1287 C CA . ALA A 1 173 ? -20.906 19.591 29.225 1.00 54.12 173 ALA A CA 1
ATOM 1288 C C . ALA A 1 173 ? -21.922 18.441 29.306 1.00 54.12 173 ALA A C 1
ATOM 1290 O O . ALA A 1 173 ? -23.102 18.744 29.581 1.00 54.12 173 ALA A O 1
#

Organism: NCBI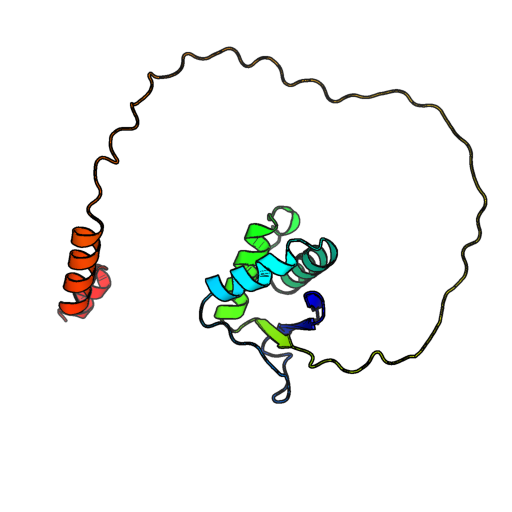:txid2606439

Sequence (173 aa):
MKTLLHDGQRMIELRRRQDCSASDSVMNFGSPDLALLFLRKCKSDPGSMALLRRFVAYHSDQAGLKRMSDHQVLQLLARSISDRQVKVVLHKGSAPLKGGAAQPSIPKPEPPQPKGSAARPAPPEPIKPVAAPPPIEEAVFASVDAAAQAATLKSAAQSGAPFCEECAKTRSA

Radius of gyration: 26.76 Å; chains: 1; bounding box: 55×54×74 Å

Foldseek 3Di:
DWFWDDLPPWIKIKDFLVRDDPPFQWDADQALVSQLVVVVSRVVPPVSLVSLLVVCVVVPPDPCSVVDDSSRSSSVVSVCRNVRRMIMTIDPDDDPDQDDDDDDDDDDDDDDDDDDDDDDPDDDDDDDDPDDDDPPDPDPPPDDPPVVVVVVVVVCVVVVPDPDPVSVVVVVD

pLDDT: mean 76.16, std 17.72, range [37.88, 95.94]